Protein AF-A0A954MIJ3-F1 (afdb_monomer)

Neares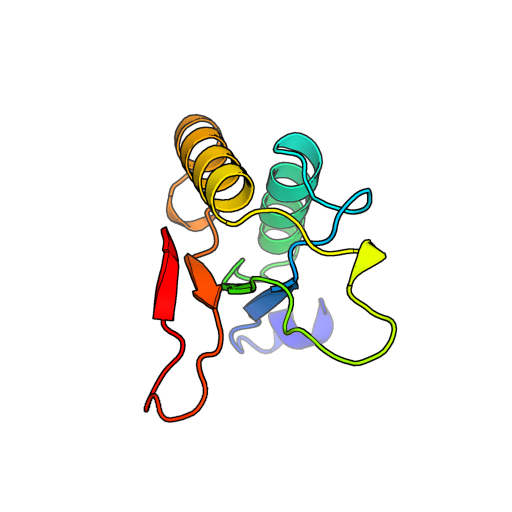t PDB structures (foldseek):
  2a5h-assembly1_B  TM=9.407E-01  e=2.711E-09  Clostridium subterminale
  3tva-assembly2_B  TM=6.552E-01  e=5.723E-01  Planctopirus limnophila DSM 3776
  2zvi-assembly1_B  TM=4.257E-01  e=1.817E-01  Bacillus subtilis
  3fk4-assembly1_A  TM=4.108E-01  e=3.818E-01  Bacillus cereus ATCC 14579
  3tva-assembly1_A  TM=7.221E-01  e=2.892E+00  Planctopirus limnophila DSM 3776

Sequence (97 aa):
LRQLVLTGLPVLNQAVLLRGINDSVDALANLSTRCMELGVIPYYLHQLDRVAGAAHFEVDVVRGRELIEQLRLRLPGYLVPRYVAEIAGEGSKRPLA

Radius of gyration: 13.89 Å; Cα contacts (8 Å, |Δi|>4): 151; chains: 1; bounding box: 36×30×35 Å

pLDDT: mean 95.77, std 3.81, range [82.12, 98.75]

Secondary structure (DSSP, 8-state):
-HHHHTTT--EEEEEE--TTTT-SHHHHHHHHHHHHHTTEEEEEEEPPP--TTTGGGPPPHHHHHHHHHHHHHHS-GGGSPEEEE--TT-SSPEE--

Solvent-accessible surface area (backbone atoms only — not comparable to full-atom values): 5607 Å² total; per-residue (Å²): 104,64,72,54,37,72,69,73,48,90,42,73,40,74,47,68,43,27,43,94,74,44,74,42,56,67,50,47,50,53,50,24,53,53,30,47,78,55,60,24,42,34,47,34,33,28,54,63,74,92,46,93,92,47,64,84,31,55,58,57,68,69,58,54,41,55,39,51,56,55,36,58,78,74,42,62,69,82,46,50,45,43,30,26,35,84,53,94,90,57,98,60,72,43,75,73,91

Structure (mmCIF, N/CA/C/O backbone):
data_AF-A0A954MIJ3-F1
#
_entry.id   AF-A0A954MIJ3-F1
#
loop_
_atom_site.group_PDB
_atom_site.id
_atom_site.type_symbol
_atom_site.label_atom_id
_atom_site.label_alt_id
_atom_site.label_comp_id
_atom_site.label_asym_id
_atom_site.label_entity_id
_atom_site.label_seq_id
_atom_site.pdbx_PDB_ins_code
_atom_site.Cartn_x
_atom_site.Cartn_y
_atom_site.Cartn_z
_atom_site.occupancy
_atom_site.B_iso_or_equiv
_atom_site.auth_seq_id
_atom_site.auth_comp_id
_atom_site.auth_asym_id
_atom_site.auth_atom_id
_atom_site.pdbx_PDB_model_num
ATOM 1 N N . LEU A 1 1 ? -12.932 -12.730 5.461 1.00 82.12 1 LEU A N 1
ATOM 2 C CA . LEU A 1 1 ? -12.546 -11.372 5.923 1.00 82.12 1 LEU A CA 1
ATOM 3 C C . LEU A 1 1 ? -13.416 -10.881 7.074 1.00 82.12 1 LEU A C 1
ATOM 5 O O . LEU A 1 1 ? -12.888 -10.809 8.168 1.00 82.12 1 LEU A O 1
ATOM 9 N N . ARG A 1 2 ? -14.726 -10.640 6.896 1.00 86.31 2 ARG A N 1
ATOM 10 C CA . ARG A 1 2 ? -15.597 -10.163 7.997 1.00 86.31 2 ARG A CA 1
ATOM 11 C C . ARG A 1 2 ? -15.538 -11.031 9.258 1.00 86.31 2 ARG A C 1
ATOM 13 O O . ARG A 1 2 ? -15.371 -10.495 10.339 1.00 86.31 2 ARG A O 1
ATOM 20 N N .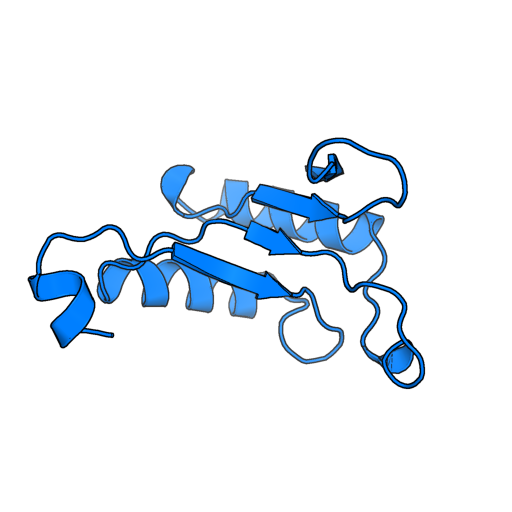 GLN A 1 3 ? -15.589 -12.357 9.116 1.00 93.31 3 GLN A N 1
ATOM 21 C CA . GLN A 1 3 ? -15.449 -13.271 10.258 1.00 93.31 3 GLN A CA 1
ATOM 22 C C . GLN A 1 3 ? -14.111 -13.110 10.997 1.00 93.31 3 GLN A C 1
ATOM 24 O O . GLN A 1 3 ? -14.116 -13.143 12.215 1.00 93.31 3 GLN A O 1
ATOM 29 N N . LEU A 1 4 ? -13.000 -12.886 10.279 1.00 93.56 4 LEU A N 1
ATOM 30 C CA . LEU A 1 4 ? -11.675 -12.660 10.879 1.00 93.56 4 LEU A CA 1
ATOM 31 C C . LEU A 1 4 ? -11.604 -11.308 11.592 1.00 93.56 4 LEU A C 1
ATOM 33 O O . LEU A 1 4 ? -11.101 -11.217 12.698 1.00 93.56 4 LEU A O 1
ATOM 37 N N . VAL A 1 5 ? -12.146 -10.259 10.978 1.00 93.38 5 VAL A N 1
ATOM 38 C CA . VAL A 1 5 ? -12.170 -8.919 11.580 1.00 93.38 5 VAL A CA 1
ATOM 39 C C . VAL A 1 5 ? -13.017 -8.907 12.857 1.00 93.38 5 VAL A C 1
ATOM 41 O O . VAL A 1 5 ? -12.636 -8.293 13.848 1.00 93.38 5 VAL A O 1
ATOM 44 N N . LEU A 1 6 ? -14.130 -9.650 12.875 1.00 94.62 6 LEU A N 1
ATOM 45 C CA . LEU A 1 6 ? -14.996 -9.778 14.051 1.00 94.62 6 LEU A CA 1
ATOM 46 C C . LEU A 1 6 ? -14.340 -10.515 15.228 1.00 94.62 6 LEU A C 1
ATOM 48 O O . LEU A 1 6 ? -14.826 -10.382 16.347 1.00 94.62 6 LEU A O 1
ATOM 52 N N . THR A 1 7 ? -13.240 -11.251 15.024 1.00 95.94 7 THR A N 1
ATOM 53 C CA . THR A 1 7 ? -12.504 -11.858 16.146 1.00 95.94 7 THR A CA 1
ATOM 54 C C . THR A 1 7 ? -11.662 -10.840 16.923 1.00 95.94 7 THR A C 1
ATOM 56 O O . THR A 1 7 ? -11.016 -11.218 17.896 1.00 95.94 7 THR A O 1
ATOM 59 N N . GLY A 1 8 ? -11.603 -9.577 16.480 1.00 92.81 8 GLY A N 1
ATOM 60 C CA . GLY A 1 8 ? -10.756 -8.535 17.068 1.00 92.81 8 GLY A CA 1
ATOM 61 C C . GLY A 1 8 ? -9.272 -8.652 16.704 1.00 92.81 8 GLY A C 1
ATOM 62 O O . GLY A 1 8 ? -8.460 -7.873 17.199 1.00 92.81 8 GLY A O 1
ATOM 63 N N . LEU A 1 9 ? -8.898 -9.604 15.839 1.00 95.31 9 LEU A N 1
ATOM 64 C CA . LEU A 1 9 ? -7.524 -9.734 15.360 1.00 95.31 9 LEU A CA 1
ATOM 65 C C . LEU A 1 9 ? -7.245 -8.683 14.274 1.00 95.31 9 LEU A C 1
ATOM 67 O O . LEU A 1 9 ? -8.059 -8.532 13.359 1.00 95.31 9 LEU A O 1
ATOM 71 N N . PRO A 1 10 ? -6.091 -7.990 14.312 1.00 94.25 10 PRO A N 1
ATOM 72 C CA . PRO A 1 10 ? -5.703 -7.087 13.237 1.00 94.25 10 PRO A CA 1
ATOM 73 C C . PRO A 1 10 ? -5.579 -7.835 11.907 1.00 94.25 10 PRO A C 1
ATOM 75 O O . PRO A 1 10 ? -4.835 -8.811 11.794 1.00 94.25 10 PRO A O 1
ATOM 78 N N . VAL A 1 11 ? -6.276 -7.350 10.881 1.00 97.06 11 VAL A N 1
ATOM 79 C CA . VAL A 1 11 ? -6.169 -7.866 9.513 1.00 97.06 11 VAL A CA 1
ATOM 80 C C . VAL A 1 11 ? -5.494 -6.806 8.655 1.00 97.06 11 VAL A C 1
ATOM 82 O O . VAL A 1 11 ? -5.953 -5.668 8.585 1.00 97.06 11 VAL A O 1
ATOM 85 N N . LEU A 1 12 ? -4.396 -7.179 8.002 1.00 97.25 12 LEU A N 1
ATOM 86 C CA . LEU A 1 12 ? -3.574 -6.273 7.203 1.00 97.25 12 LEU A CA 1
ATOM 87 C C . LEU A 1 12 ? -3.706 -6.607 5.716 1.00 97.25 12 LEU A C 1
ATOM 89 O O . LEU A 1 12 ? -3.694 -7.779 5.337 1.00 97.25 12 LEU A O 1
ATOM 93 N N . ASN A 1 13 ? -3.781 -5.585 4.868 1.00 97.88 13 ASN A N 1
ATOM 94 C CA . ASN A 1 13 ? -3.676 -5.738 3.423 1.00 97.88 13 ASN A CA 1
ATOM 95 C C . ASN A 1 13 ? -2.238 -5.482 2.959 1.00 97.88 13 ASN A C 1
ATOM 97 O O . ASN A 1 13 ? -1.635 -4.457 3.281 1.00 97.88 13 ASN A O 1
ATOM 101 N N . GLN A 1 14 ? -1.714 -6.427 2.185 1.00 97.81 14 GLN A N 1
ATOM 102 C CA . GLN A 1 14 ? -0.443 -6.306 1.485 1.00 97.81 14 GLN A CA 1
ATOM 103 C C . GLN A 1 14 ? -0.723 -6.448 -0.009 1.00 97.81 14 GLN A C 1
ATOM 105 O O . GLN A 1 14 ? -1.016 -7.545 -0.482 1.00 97.81 14 GLN A O 1
ATOM 110 N N . ALA A 1 15 ? -0.696 -5.334 -0.729 1.00 98.06 15 ALA A N 1
ATOM 111 C CA . ALA A 1 15 ? -0.892 -5.298 -2.171 1.00 98.06 15 ALA A CA 1
ATOM 112 C C . ALA A 1 15 ? 0.462 -5.268 -2.887 1.00 98.06 15 ALA A C 1
ATOM 114 O O . ALA A 1 15 ? 1.445 -4.798 -2.325 1.00 98.06 15 ALA A O 1
ATOM 115 N N . VAL A 1 16 ? 0.505 -5.726 -4.136 1.00 98.06 16 VAL A N 1
ATOM 116 C CA . VAL A 1 16 ? 1.645 -5.516 -5.042 1.00 98.06 16 VAL A CA 1
ATOM 117 C C . VAL A 1 16 ? 1.227 -4.475 -6.073 1.00 98.06 16 VAL A C 1
ATOM 119 O O . VAL A 1 16 ? 0.098 -4.530 -6.564 1.00 98.06 16 VAL A O 1
ATOM 122 N N . LEU A 1 17 ? 2.104 -3.523 -6.379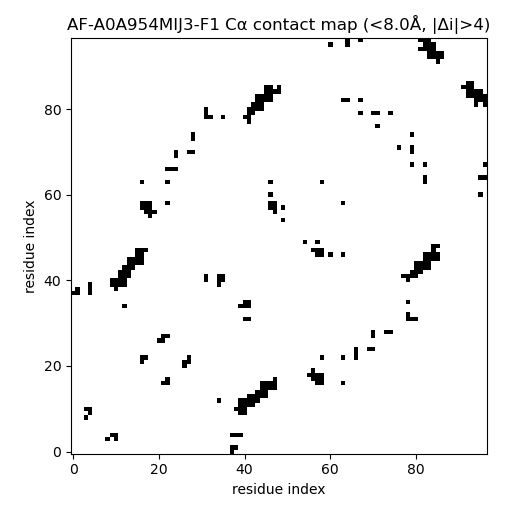 1.00 98.62 17 LEU A N 1
ATOM 123 C CA . LEU A 1 17 ? 1.891 -2.545 -7.438 1.00 98.62 17 LEU A CA 1
ATOM 124 C C . LEU A 1 17 ? 2.137 -3.208 -8.798 1.00 98.62 17 LEU A C 1
ATOM 126 O O . LEU A 1 17 ? 3.248 -3.651 -9.085 1.00 98.62 17 LEU A O 1
ATOM 130 N N . LEU A 1 18 ? 1.093 -3.280 -9.621 1.00 98.38 18 LEU A N 1
ATOM 131 C CA . LEU A 1 18 ? 1.076 -4.007 -10.885 1.00 98.38 18 LEU A CA 1
ATOM 132 C C . LEU A 1 18 ? 0.519 -3.128 -12.009 1.00 98.38 18 LEU A C 1
ATOM 134 O O . LEU A 1 18 ? -0.575 -2.562 -11.908 1.00 98.38 18 LEU A O 1
ATOM 138 N N . ARG A 1 19 ? 1.271 -3.069 -13.109 1.00 98.44 19 ARG A N 1
ATOM 139 C CA . ARG A 1 19 ? 0.944 -2.317 -14.321 1.00 98.44 19 ARG A CA 1
ATOM 140 C C . ARG A 1 19 ? -0.366 -2.804 -14.931 1.00 98.44 19 ARG A C 1
ATOM 142 O O . ARG A 1 19 ? -0.549 -4.003 -15.127 1.00 98.44 19 ARG A O 1
ATOM 149 N N . GLY A 1 20 ? -1.254 -1.872 -15.268 1.00 97.94 20 GLY A N 1
ATOM 150 C CA . GLY A 1 20 ? -2.553 -2.162 -15.875 1.00 97.94 20 GLY A CA 1
ATOM 151 C C . GLY A 1 20 ? -3.569 -2.815 -14.932 1.00 97.94 20 GLY A C 1
ATOM 152 O O . GLY A 1 20 ? -4.635 -3.219 -15.394 1.00 97.94 20 GLY A O 1
ATOM 153 N N . ILE A 1 21 ? -3.260 -2.936 -13.636 1.00 98.38 21 ILE A N 1
ATOM 154 C CA . ILE A 1 21 ? -4.157 -3.520 -12.628 1.00 98.38 21 ILE A CA 1
ATOM 155 C C . ILE A 1 21 ? -4.497 -2.478 -11.565 1.00 98.38 21 ILE A C 1
ATOM 157 O O . ILE A 1 21 ? -5.665 -2.149 -11.365 1.00 98.38 21 ILE A O 1
ATOM 161 N N . ASN A 1 22 ? -3.488 -1.967 -10.860 1.00 98.50 22 ASN A N 1
ATOM 162 C CA . ASN A 1 22 ? -3.675 -1.034 -9.748 1.00 98.50 22 ASN A CA 1
ATOM 163 C C . ASN A 1 22 ? -2.653 0.113 -9.755 1.00 98.50 22 ASN A C 1
ATOM 165 O O . ASN A 1 22 ? -2.453 0.773 -8.741 1.00 98.50 22 ASN A O 1
ATOM 169 N N . ASP A 1 23 ? -2.048 0.400 -10.903 1.00 98.44 23 ASP A N 1
ATOM 170 C CA . ASP A 1 23 ? -1.079 1.475 -11.129 1.00 98.44 23 ASP A CA 1
ATOM 171 C C . ASP A 1 23 ? -1.728 2.857 -11.342 1.00 98.44 23 ASP A C 1
ATOM 173 O O . ASP A 1 23 ? -1.234 3.704 -12.092 1.00 98.44 23 ASP A O 1
ATOM 177 N N . SER A 1 24 ? -2.836 3.112 -10.639 1.00 98.75 24 SER A N 1
ATOM 178 C CA . SER A 1 24 ? -3.549 4.390 -10.643 1.00 98.75 24 SER A CA 1
ATOM 179 C C . SER A 1 24 ? -3.975 4.810 -9.237 1.00 98.75 24 SER A C 1
ATOM 181 O O . SER A 1 24 ? -4.246 3.979 -8.367 1.00 98.75 24 SER A O 1
ATOM 183 N N . VAL A 1 25 ? -4.068 6.125 -9.019 1.00 98.62 25 VAL A N 1
ATOM 184 C CA . VAL A 1 25 ? -4.483 6.692 -7.726 1.00 98.62 25 VAL A CA 1
ATOM 185 C C . VAL A 1 25 ? -5.905 6.271 -7.378 1.00 98.62 25 VAL A C 1
ATOM 187 O O . VAL A 1 25 ? -6.166 5.940 -6.228 1.00 98.62 25 VAL A O 1
ATOM 190 N N . ASP A 1 26 ? -6.816 6.241 -8.355 1.00 98.69 26 ASP A N 1
ATOM 191 C CA . ASP A 1 26 ? -8.196 5.800 -8.133 1.00 98.69 26 ASP A CA 1
ATOM 192 C C . ASP A 1 26 ? -8.265 4.341 -7.682 1.00 98.69 26 ASP A C 1
ATOM 194 O O . ASP A 1 26 ? -8.947 4.039 -6.704 1.00 98.69 26 ASP A O 1
ATOM 198 N N . ALA A 1 27 ? -7.531 3.437 -8.340 1.00 98.69 27 ALA A N 1
ATOM 199 C CA . ALA A 1 27 ? -7.519 2.027 -7.961 1.00 98.69 27 ALA A CA 1
ATOM 200 C C . ALA A 1 27 ? -6.986 1.830 -6.534 1.00 98.69 27 ALA A C 1
ATOM 202 O O . ALA A 1 27 ? -7.608 1.128 -5.733 1.00 98.69 27 ALA A O 1
ATOM 203 N N . LEU A 1 28 ? -5.871 2.483 -6.196 1.00 98.75 28 LEU A N 1
ATOM 204 C CA . LEU A 1 28 ? -5.261 2.378 -4.870 1.00 98.75 28 LEU A CA 1
ATOM 205 C C . LEU A 1 28 ? -6.122 3.037 -3.785 1.00 98.75 28 LEU A C 1
ATOM 207 O O . LEU A 1 28 ? -6.292 2.463 -2.712 1.00 98.75 28 LEU A O 1
ATOM 211 N N . ALA A 1 29 ? -6.726 4.194 -4.068 1.00 98.69 29 ALA A N 1
ATOM 212 C CA . ALA A 1 29 ? -7.616 4.867 -3.128 1.00 98.69 29 ALA A CA 1
ATOM 213 C C . ALA A 1 29 ? -8.879 4.048 -2.849 1.00 98.69 29 ALA A C 1
ATOM 215 O O . ALA A 1 29 ? -9.263 3.878 -1.692 1.00 98.69 29 ALA A O 1
ATOM 216 N N . ASN A 1 30 ? -9.485 3.484 -3.896 1.00 98.62 30 ASN A N 1
ATOM 217 C CA . ASN A 1 30 ? -10.650 2.617 -3.759 1.00 98.62 30 ASN A CA 1
ATOM 218 C C . ASN A 1 30 ? -10.312 1.352 -2.964 1.00 98.62 30 ASN A C 1
ATOM 220 O O . ASN A 1 30 ? -11.092 0.955 -2.098 1.00 98.62 30 ASN A O 1
ATOM 224 N N . LEU A 1 31 ? -9.143 0.746 -3.205 1.00 98.44 31 LEU A N 1
ATOM 225 C CA . LEU A 1 31 ? -8.670 -0.399 -2.429 1.00 98.44 31 LEU A CA 1
ATOM 226 C C . LEU A 1 31 ? -8.504 -0.036 -0.947 1.00 98.44 31 LEU A C 1
ATOM 228 O O . LEU A 1 31 ? -9.066 -0.725 -0.096 1.00 98.44 31 LEU A O 1
ATOM 232 N N . SER A 1 32 ? -7.793 1.051 -0.634 1.00 98.38 32 SER A N 1
ATOM 233 C CA . SER A 1 32 ? -7.559 1.486 0.747 1.00 98.38 32 SER A CA 1
ATOM 234 C C . SER A 1 32 ? -8.858 1.778 1.500 1.00 98.38 32 SER A C 1
ATOM 236 O O . SER A 1 32 ? -9.058 1.267 2.605 1.00 98.38 32 SER A O 1
ATOM 238 N N . THR A 1 33 ? -9.769 2.548 0.900 1.00 98.25 33 THR A N 1
ATOM 239 C CA . THR A 1 33 ? -11.068 2.860 1.512 1.00 98.25 33 THR A CA 1
ATOM 240 C C . THR A 1 33 ? -11.899 1.596 1.704 1.00 98.25 33 THR A C 1
ATOM 242 O O . THR A 1 33 ? -12.442 1.377 2.786 1.00 98.25 33 THR A O 1
ATOM 245 N N . ARG A 1 34 ? -11.936 0.698 0.709 1.00 97.88 34 ARG A N 1
ATOM 246 C CA . ARG A 1 34 ? -12.690 -0.554 0.822 1.00 97.88 34 ARG A CA 1
ATOM 247 C C . ARG A 1 34 ? -12.115 -1.497 1.877 1.00 97.88 34 ARG A C 1
ATOM 249 O O . ARG A 1 34 ? -12.875 -2.172 2.570 1.00 97.88 34 ARG A O 1
ATOM 256 N N . CYS A 1 35 ? -10.792 -1.555 2.015 1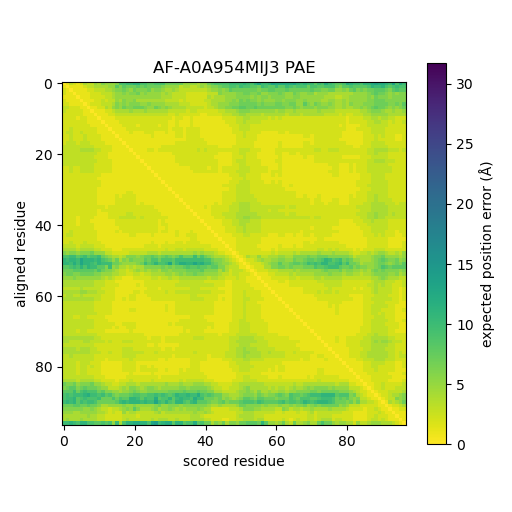.00 97.06 35 CYS A N 1
ATOM 257 C CA . CYS A 1 35 ? -10.141 -2.275 3.104 1.00 97.06 35 CYS A CA 1
ATOM 258 C C . CYS A 1 35 ? -10.605 -1.727 4.456 1.00 97.06 35 CYS A C 1
ATOM 260 O O . CYS A 1 35 ? -11.064 -2.505 5.294 1.00 97.06 35 CYS A O 1
ATOM 262 N N . MET A 1 36 ? -10.591 -0.405 4.630 1.00 95.75 36 MET A N 1
ATOM 263 C CA . MET A 1 36 ? -11.020 0.233 5.873 1.00 95.75 36 MET A CA 1
ATOM 264 C C . MET A 1 36 ? -12.487 -0.048 6.212 1.00 95.75 36 MET A C 1
ATOM 266 O O . MET A 1 36 ? -12.792 -0.414 7.344 1.00 95.75 36 MET A O 1
ATOM 270 N N . GLU A 1 37 ? -13.394 0.045 5.236 1.00 95.88 37 GLU A N 1
ATOM 271 C CA . GLU A 1 37 ? -14.818 -0.299 5.404 1.00 95.88 37 GLU A CA 1
ATOM 272 C C . GLU A 1 37 ? -15.034 -1.740 5.891 1.00 95.88 37 GLU A C 1
ATOM 274 O O . GLU A 1 37 ? -16.052 -2.059 6.507 1.00 95.88 37 GLU A O 1
ATOM 279 N N . LEU A 1 38 ? -14.088 -2.631 5.590 1.00 95.75 38 LEU A N 1
ATOM 280 C CA . LEU A 1 38 ? -14.109 -4.025 6.013 1.00 95.75 38 LEU A CA 1
ATOM 281 C C . LEU A 1 38 ? -13.344 -4.271 7.319 1.00 95.75 38 LEU A C 1
ATOM 283 O O . LEU A 1 38 ? -13.311 -5.420 7.751 1.00 95.75 38 LEU A O 1
ATOM 287 N N . GLY A 1 39 ? -12.746 -3.245 7.933 1.00 95.69 39 GLY A N 1
ATOM 288 C CA . GLY A 1 39 ? -11.885 -3.357 9.115 1.00 95.69 39 GLY A CA 1
ATOM 289 C C . GLY A 1 39 ? -10.500 -3.945 8.822 1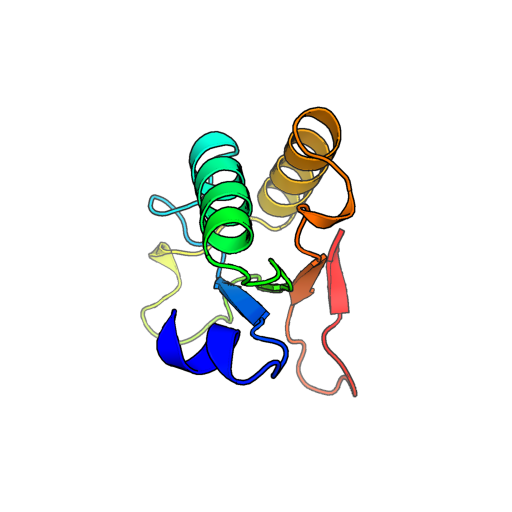.00 95.69 39 GLY A C 1
ATOM 290 O O . GLY A 1 39 ? -9.880 -4.537 9.702 1.00 95.69 39 GLY A O 1
ATOM 291 N N . VAL A 1 40 ? -10.025 -3.819 7.580 1.00 97.38 40 VAL A N 1
ATOM 292 C CA . VAL A 1 40 ? -8.693 -4.243 7.130 1.00 97.38 40 VAL A CA 1
ATOM 293 C C . VAL A 1 40 ? -7.799 -3.016 6.977 1.00 97.38 40 VAL A C 1
ATOM 295 O O . VAL A 1 40 ? -8.176 -2.049 6.322 1.00 97.38 40 VAL A O 1
ATOM 298 N N . ILE A 1 41 ? -6.593 -3.066 7.536 1.00 96.94 41 ILE A N 1
ATOM 299 C CA . ILE A 1 41 ? -5.641 -1.951 7.504 1.00 96.94 41 ILE A CA 1
ATOM 300 C C . ILE A 1 41 ? -4.807 -2.029 6.211 1.00 96.94 41 ILE A C 1
ATOM 302 O O . ILE A 1 41 ? -4.107 -3.030 6.020 1.00 96.94 41 ILE A O 1
ATOM 306 N N . PRO A 1 42 ? -4.825 -1.009 5.330 1.00 97.88 42 PRO A N 1
ATOM 307 C CA . PRO A 1 42 ? -3.901 -0.916 4.198 1.00 97.88 42 PRO A CA 1
ATOM 308 C C . PRO A 1 42 ? -2.467 -0.773 4.718 1.00 97.88 42 PRO A C 1
ATOM 310 O O . PRO A 1 42 ? -2.112 0.252 5.294 1.00 97.88 42 PRO A O 1
ATOM 313 N N . TYR A 1 43 ? -1.647 -1.816 4.580 1.00 97.81 43 TYR A N 1
ATOM 314 C CA . TYR A 1 43 ? -0.374 -1.896 5.299 1.00 97.81 43 TYR A CA 1
ATOM 315 C C . TYR A 1 43 ? 0.834 -1.694 4.391 1.00 97.81 43 TYR A C 1
ATOM 317 O O . TYR A 1 43 ? 1.602 -0.750 4.587 1.00 97.81 43 TYR A O 1
ATOM 325 N N . TYR A 1 44 ? 0.988 -2.559 3.389 1.00 98.31 44 TYR A N 1
ATOM 326 C CA . TYR A 1 44 ? 2.069 -2.456 2.415 1.00 98.31 44 TYR A CA 1
ATOM 327 C C . TYR A 1 44 ? 1.531 -2.402 0.995 1.00 98.31 44 TYR A C 1
ATOM 329 O O . TYR A 1 44 ? 0.626 -3.152 0.630 1.00 98.31 44 TYR A O 1
ATOM 337 N N . LEU A 1 45 ? 2.158 -1.540 0.202 1.00 98.62 45 LEU A N 1
ATOM 338 C CA . LEU A 1 45 ? 2.187 -1.634 -1.244 1.00 98.62 45 LEU A CA 1
ATOM 339 C C . LEU A 1 45 ? 3.604 -2.080 -1.614 1.00 98.62 45 LEU A C 1
ATOM 341 O O . LEU A 1 45 ? 4.567 -1.361 -1.364 1.00 98.62 45 LEU A O 1
ATOM 345 N N . HIS A 1 46 ? 3.746 -3.282 -2.147 1.00 98.25 46 HIS A N 1
ATOM 346 C CA . HIS A 1 46 ? 5.033 -3.830 -2.554 1.00 98.25 46 HIS A CA 1
ATOM 347 C C . HIS A 1 46 ? 5.337 -3.417 -3.990 1.00 98.25 46 HIS A C 1
ATOM 349 O O . HIS A 1 46 ? 4.487 -3.554 -4.872 1.00 98.25 46 HIS A O 1
ATOM 355 N N . GLN A 1 47 ? 6.556 -2.955 -4.239 1.00 97.94 47 GLN A N 1
ATOM 356 C CA . GLN A 1 47 ? 7.152 -3.016 -5.567 1.00 97.94 47 GLN A CA 1
ATOM 357 C C . GLN A 1 47 ? 7.171 -4.483 -6.011 1.00 97.94 47 GLN A C 1
ATOM 359 O O . GLN A 1 47 ? 7.450 -5.373 -5.209 1.00 97.94 47 GLN A O 1
ATOM 364 N N . LEU A 1 48 ? 6.867 -4.735 -7.284 1.00 96.44 48 LEU A N 1
ATOM 365 C CA . LEU A 1 48 ? 6.909 -6.085 -7.832 1.00 96.44 48 LEU A CA 1
ATOM 366 C C . LEU A 1 48 ? 8.324 -6.672 -7.735 1.00 96.44 48 LEU A C 1
ATOM 368 O O . LEU A 1 48 ? 9.266 -6.114 -8.303 1.00 96.44 48 LEU A O 1
ATOM 372 N N . ASP A 1 49 ? 8.444 -7.832 -7.091 1.00 91.44 49 ASP A N 1
ATOM 373 C CA . ASP A 1 49 ? 9.664 -8.630 -7.133 1.00 91.44 49 ASP A CA 1
ATOM 374 C C . ASP A 1 49 ? 9.872 -9.178 -8.545 1.00 91.44 49 ASP A C 1
ATOM 376 O O . ASP A 1 49 ? 8.978 -9.775 -9.157 1.00 91.44 49 ASP A O 1
ATOM 380 N N . ARG A 1 50 ? 11.079 -8.992 -9.080 1.00 84.94 50 ARG A N 1
ATOM 381 C CA . ARG A 1 50 ? 11.427 -9.466 -10.420 1.00 84.94 50 ARG A CA 1
ATOM 382 C C . ARG A 1 50 ? 11.574 -10.983 -10.417 1.00 84.94 50 ARG A C 1
ATOM 384 O O . ARG A 1 50 ? 12.648 -11.519 -10.164 1.00 84.94 50 ARG A O 1
ATOM 391 N N . VAL A 1 51 ? 10.481 -11.664 -10.737 1.00 86.31 51 VAL A N 1
ATOM 392 C CA . VAL A 1 51 ? 10.434 -13.111 -10.969 1.00 86.31 51 VAL A CA 1
ATOM 393 C C . VAL A 1 51 ? 10.175 -13.415 -12.442 1.00 86.31 51 VAL A C 1
ATOM 395 O O . VAL A 1 51 ? 9.604 -12.603 -13.181 1.00 86.31 51 VAL A O 1
ATOM 398 N N . ALA A 1 52 ? 10.608 -14.594 -12.889 1.00 87.19 52 ALA A N 1
ATOM 399 C CA . ALA A 1 52 ? 10.418 -15.028 -14.267 1.00 87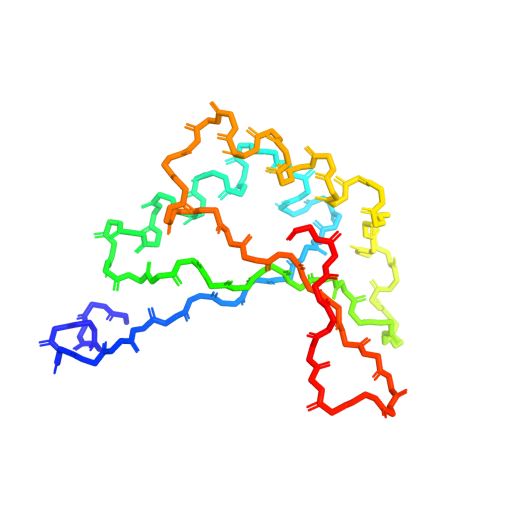.19 52 ALA A CA 1
ATOM 400 C C . ALA A 1 52 ? 8.930 -14.966 -14.660 1.00 87.19 52 ALA A C 1
ATOM 402 O O . ALA A 1 52 ? 8.065 -15.473 -13.951 1.00 87.19 52 ALA A O 1
ATOM 403 N N . GLY A 1 53 ? 8.639 -14.322 -15.792 1.00 89.44 53 GLY A N 1
ATOM 404 C CA . GLY A 1 53 ? 7.281 -14.184 -16.323 1.00 89.44 53 GLY A CA 1
ATOM 405 C C . GLY A 1 53 ? 6.473 -12.995 -15.794 1.00 89.44 53 GLY A C 1
ATOM 406 O O . GLY A 1 53 ? 5.456 -12.680 -16.400 1.00 89.44 53 GLY A O 1
ATOM 407 N N . ALA A 1 54 ? 6.914 -12.278 -14.753 1.00 92.00 54 ALA A N 1
ATOM 408 C CA . ALA A 1 54 ? 6.135 -11.177 -14.164 1.00 92.00 54 ALA A CA 1
ATOM 409 C C . ALA A 1 54 ? 6.537 -9.769 -14.646 1.00 92.00 54 ALA A C 1
ATOM 411 O O . ALA A 1 54 ? 5.816 -8.812 -14.388 1.00 92.00 54 ALA A O 1
ATOM 412 N N . ALA A 1 55 ? 7.646 -9.624 -15.381 1.00 91.44 55 ALA A N 1
ATOM 413 C CA . ALA A 1 55 ? 8.220 -8.319 -15.745 1.00 91.44 55 ALA A CA 1
ATOM 414 C C . ALA A 1 55 ? 7.249 -7.362 -16.470 1.00 91.44 55 ALA A C 1
ATOM 416 O O . ALA A 1 55 ? 7.347 -6.148 -16.330 1.00 91.44 55 ALA A O 1
ATOM 417 N N . HIS A 1 56 ? 6.274 -7.889 -17.215 1.00 94.19 56 HIS A N 1
ATOM 418 C CA . HIS A 1 56 ? 5.272 -7.080 -17.915 1.00 94.19 56 HIS A CA 1
ATOM 419 C C . HIS A 1 56 ? 4.295 -6.356 -16.970 1.00 94.19 56 HIS A C 1
ATOM 421 O O . HIS A 1 56 ? 3.684 -5.367 -17.372 1.00 94.19 56 HIS A O 1
ATOM 427 N N . PHE A 1 57 ? 4.184 -6.802 -15.716 1.00 96.94 57 PHE A N 1
ATOM 428 C CA . PHE A 1 57 ? 3.439 -6.111 -14.667 1.00 96.94 57 PHE A CA 1
ATOM 429 C C . PHE A 1 57 ? 4.280 -5.076 -13.907 1.00 96.94 57 PHE A C 1
ATOM 431 O O . PHE A 1 57 ? 3.750 -4.401 -13.028 1.00 96.94 57 PHE A O 1
ATOM 438 N N . GLU A 1 58 ? 5.572 -4.919 -14.206 1.00 96.75 58 GLU A N 1
ATOM 439 C CA . GLU A 1 58 ? 6.434 -4.008 -13.453 1.00 96.75 58 GLU A CA 1
ATOM 440 C C . GLU A 1 58 ? 6.038 -2.543 -13.682 1.00 96.75 58 GLU A C 1
ATOM 442 O O . GLU A 1 58 ? 5.926 -2.061 -14.818 1.00 96.75 58 GLU A O 1
ATOM 447 N N . VAL A 1 59 ? 5.850 -1.822 -12.578 1.00 97.88 59 VAL A N 1
ATOM 448 C CA . VAL A 1 59 ? 5.697 -0.365 -12.542 1.00 97.88 59 VAL A CA 1
ATOM 449 C C . VAL A 1 59 ? 7.022 0.241 -12.099 1.00 97.88 59 VAL A C 1
ATOM 451 O O . VAL A 1 59 ? 7.676 -0.286 -11.198 1.00 97.88 59 VAL A O 1
ATOM 454 N N . ASP A 1 60 ? 7.418 1.338 -12.742 1.00 97.38 60 ASP A N 1
ATOM 455 C CA . ASP A 1 60 ? 8.631 2.065 -12.377 1.00 97.38 60 ASP A CA 1
ATOM 456 C C . ASP A 1 60 ? 8.526 2.628 -10.947 1.00 97.38 60 ASP A C 1
ATOM 458 O O . ASP A 1 60 ? 7.477 3.138 -10.542 1.00 97.38 60 ASP A O 1
ATOM 462 N N . VAL A 1 61 ? 9.617 2.565 -10.178 1.00 98.00 61 VAL A N 1
ATOM 463 C CA . VAL A 1 61 ? 9.656 3.041 -8.785 1.00 98.00 61 VAL A CA 1
ATOM 464 C C . VAL A 1 61 ? 9.302 4.527 -8.682 1.00 98.00 61 VAL A C 1
ATOM 466 O O . VAL A 1 61 ? 8.625 4.920 -7.730 1.00 98.00 61 VAL A O 1
ATOM 469 N N . VAL A 1 62 ? 9.722 5.356 -9.645 1.00 98.31 62 VAL A N 1
ATOM 470 C CA . VAL A 1 62 ? 9.372 6.784 -9.704 1.00 98.31 62 VAL A CA 1
ATOM 471 C C . VAL A 1 62 ? 7.860 6.935 -9.789 1.00 98.31 62 VAL A C 1
ATOM 473 O O . VAL A 1 62 ? 7.274 7.674 -8.999 1.00 98.31 62 VAL A O 1
ATOM 476 N N . ARG A 1 63 ? 7.209 6.149 -10.653 1.00 98.38 63 ARG A N 1
ATOM 477 C CA . ARG A 1 63 ? 5.750 6.146 -10.763 1.00 98.38 63 ARG A CA 1
ATOM 478 C C . ARG A 1 63 ? 5.080 5.673 -9.472 1.00 98.38 63 ARG A C 1
ATOM 480 O O . ARG A 1 63 ? 4.099 6.272 -9.042 1.00 98.38 63 ARG A O 1
ATOM 487 N N . GLY A 1 64 ? 5.614 4.639 -8.825 1.00 98.56 64 GLY A N 1
ATOM 488 C CA . GLY A 1 64 ? 5.126 4.180 -7.520 1.00 98.56 64 GLY A CA 1
ATOM 489 C C . GLY A 1 64 ? 5.172 5.277 -6.448 1.00 98.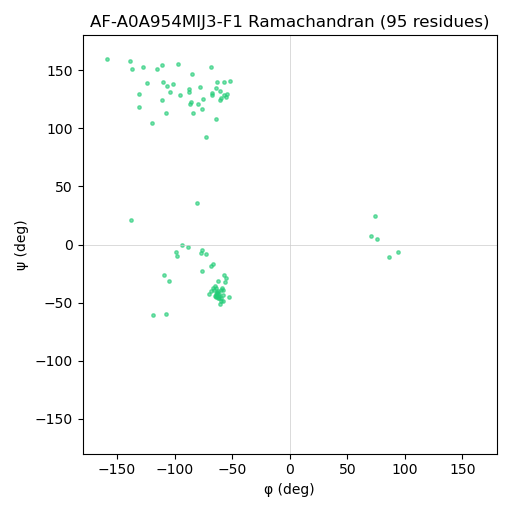56 64 GLY A C 1
ATOM 490 O O . GLY A 1 64 ? 4.197 5.480 -5.727 1.00 98.56 64 GLY A O 1
ATOM 491 N N . ARG A 1 65 ? 6.263 6.050 -6.392 1.00 98.62 65 ARG A N 1
ATOM 492 C CA . ARG A 1 65 ? 6.401 7.199 -5.478 1.00 98.62 65 ARG A CA 1
ATOM 493 C C . ARG A 1 65 ? 5.394 8.306 -5.780 1.00 98.62 65 ARG A C 1
ATOM 495 O O . ARG A 1 65 ? 4.739 8.791 -4.863 1.00 98.62 65 ARG A O 1
ATOM 502 N N . GLU A 1 66 ? 5.215 8.663 -7.051 1.00 98.62 66 GLU A N 1
ATOM 503 C CA . GLU A 1 66 ? 4.209 9.651 -7.467 1.00 98.62 66 GLU A CA 1
ATOM 504 C C . GLU A 1 66 ? 2.788 9.256 -7.050 1.00 98.62 66 GLU A C 1
ATOM 506 O O . GLU A 1 66 ? 1.992 10.117 -6.670 1.00 98.62 66 GLU A O 1
ATOM 511 N N . LEU A 1 67 ? 2.454 7.963 -7.135 1.00 98.75 67 LEU A N 1
ATOM 512 C CA . LEU A 1 67 ? 1.156 7.450 -6.699 1.00 98.75 67 LEU A CA 1
ATOM 513 C C . LEU A 1 67 ? 0.971 7.641 -5.189 1.00 98.75 67 LEU A C 1
ATOM 515 O O . LEU A 1 67 ? -0.096 8.077 -4.767 1.00 98.75 67 LEU A O 1
ATOM 519 N N . ILE A 1 68 ? 2.002 7.374 -4.382 1.00 98.62 68 ILE A N 1
ATOM 520 C CA . ILE A 1 68 ? 1.945 7.572 -2.926 1.00 98.62 68 ILE A CA 1
ATOM 521 C C . ILE A 1 68 ? 1.753 9.043 -2.561 1.00 98.62 68 ILE A C 1
ATOM 523 O O . ILE A 1 68 ? 0.902 9.339 -1.723 1.00 98.62 68 ILE A O 1
ATOM 527 N N . GLU A 1 69 ? 2.467 9.970 -3.203 1.00 98.56 69 GLU A N 1
ATOM 528 C CA . GLU A 1 69 ? 2.261 11.403 -2.944 1.00 98.56 69 GLU A CA 1
ATOM 529 C C . GLU A 1 69 ? 0.835 11.843 -3.291 1.00 98.56 69 GLU A C 1
ATOM 531 O O . GLU A 1 69 ? 0.182 12.535 -2.510 1.00 98.56 69 GLU A O 1
ATOM 536 N N . GLN A 1 70 ? 0.290 11.377 -4.416 1.00 98.69 70 GLN A N 1
ATOM 537 C CA . GLN A 1 70 ? -1.097 11.672 -4.782 1.00 98.69 70 GLN A CA 1
ATOM 538 C C . GLN A 1 70 ? -2.108 11.052 -3.806 1.00 98.69 70 GLN A C 1
ATOM 540 O O . GLN A 1 70 ? -3.128 11.671 -3.499 1.00 98.69 70 GLN A O 1
ATOM 545 N N . LEU A 1 71 ? -1.830 9.859 -3.271 1.00 98.62 71 LEU A N 1
ATOM 546 C CA . LEU A 1 71 ? -2.662 9.245 -2.235 1.00 98.62 71 LEU A CA 1
ATOM 547 C C . LEU A 1 71 ? -2.634 10.048 -0.932 1.00 98.62 71 LEU A C 1
ATOM 549 O O . LEU A 1 71 ? -3.689 10.216 -0.326 1.00 98.62 71 LEU A O 1
ATOM 553 N N . ARG A 1 72 ? -1.482 10.601 -0.527 1.00 98.44 72 ARG A N 1
ATOM 554 C CA . ARG A 1 72 ? -1.366 11.466 0.666 1.00 98.44 72 ARG A CA 1
ATOM 555 C C . ARG A 1 72 ? -2.194 12.742 0.567 1.00 98.44 72 ARG A C 1
ATOM 557 O O . ARG A 1 72 ? -2.671 13.229 1.585 1.00 98.44 72 ARG A O 1
ATOM 564 N N . LEU A 1 73 ? -2.380 13.269 -0.642 1.00 98.12 73 LEU A N 1
ATOM 565 C CA . LEU A 1 73 ? -3.230 14.438 -0.880 1.00 98.12 73 LEU A CA 1
ATOM 566 C C . LEU A 1 73 ? -4.730 14.102 -0.849 1.00 98.12 73 LEU A C 1
ATOM 568 O O . LEU A 1 73 ? -5.549 14.993 -0.635 1.00 98.12 73 LEU A O 1
ATOM 572 N N . ARG A 1 74 ? -5.102 12.836 -1.077 1.00 97.94 74 ARG A N 1
ATOM 573 C CA . ARG A 1 74 ? -6.501 12.401 -1.232 1.00 97.94 74 ARG A CA 1
ATOM 574 C C . ARG A 1 74 ? -7.064 11.668 -0.019 1.00 97.94 74 ARG A C 1
ATOM 576 O O . ARG A 1 74 ? -8.271 11.713 0.208 1.00 97.94 74 ARG A O 1
ATOM 583 N N . LEU A 1 75 ? -6.225 10.950 0.718 1.00 97.94 75 LEU A N 1
ATOM 584 C CA . LEU A 1 75 ? -6.642 10.063 1.796 1.00 97.94 75 LEU A CA 1
ATOM 585 C C . LEU A 1 75 ? -6.133 10.549 3.157 1.00 97.94 75 LEU A C 1
ATOM 587 O O . LEU A 1 75 ? -5.042 11.110 3.248 1.00 97.94 75 LEU A O 1
ATOM 591 N N . PRO A 1 76 ? -6.860 10.246 4.247 1.00 97.44 76 PRO A N 1
ATOM 592 C CA . PRO A 1 76 ? -6.286 10.272 5.584 1.00 97.44 76 PRO A CA 1
ATOM 593 C C . PRO A 1 76 ? -5.002 9.436 5.647 1.00 97.44 76 PRO A C 1
ATOM 595 O O . PRO A 1 76 ? -4.946 8.339 5.091 1.00 97.44 76 PRO A O 1
ATOM 598 N N . GLY A 1 77 ? -3.992 9.910 6.381 1.00 96.25 77 GLY A N 1
ATOM 599 C CA . GLY A 1 77 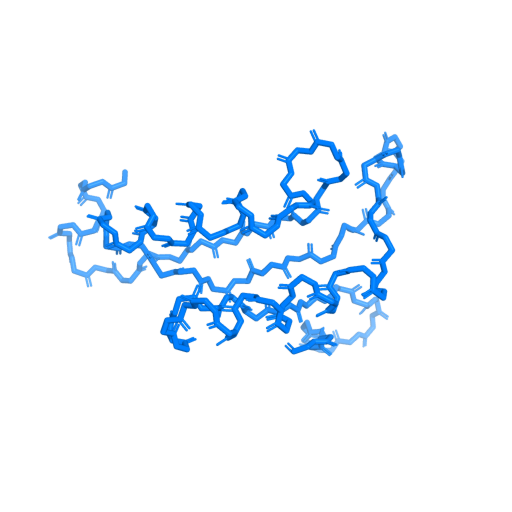? -2.669 9.273 6.408 1.00 96.25 77 GLY A CA 1
ATOM 600 C C . GLY A 1 77 ? -2.677 7.792 6.809 1.00 96.25 77 GLY A C 1
ATOM 601 O O . GLY A 1 77 ? -1.893 7.015 6.280 1.00 96.25 77 GLY A O 1
ATOM 602 N N . TYR A 1 78 ? -3.605 7.369 7.673 1.00 95.00 78 TYR A N 1
ATOM 603 C CA . TYR A 1 78 ? -3.737 5.967 8.098 1.00 95.00 78 TYR A CA 1
ATOM 604 C C . TYR A 1 78 ? -4.315 5.028 7.019 1.00 95.00 78 TYR A C 1
ATOM 606 O O . TYR A 1 78 ? -4.331 3.816 7.220 1.00 95.00 78 TYR A O 1
ATOM 614 N N . LEU A 1 79 ? -4.795 5.564 5.891 1.00 97.69 79 LEU A N 1
ATOM 615 C CA . LEU A 1 79 ? -5.224 4.790 4.720 1.00 97.69 79 LEU A CA 1
ATOM 616 C C . LEU A 1 79 ? -4.155 4.720 3.625 1.00 97.69 79 LEU A C 1
ATOM 618 O O . LEU A 1 79 ? -4.344 4.008 2.636 1.00 97.69 79 LEU A O 1
ATOM 622 N N . VAL A 1 80 ? -3.050 5.453 3.774 1.00 98.38 80 VAL A N 1
ATOM 623 C CA . VAL A 1 80 ? -1.940 5.431 2.820 1.00 98.38 80 VAL A CA 1
ATOM 624 C C . VAL A 1 80 ? -1.031 4.246 3.171 1.00 98.38 80 VAL A C 1
ATOM 626 O O . VAL A 1 80 ? -0.409 4.260 4.236 1.00 98.38 80 VAL A O 1
ATOM 629 N N . PRO A 1 81 ? -0.937 3.207 2.318 1.00 98.25 81 PRO A N 1
ATOM 630 C CA . PRO A 1 81 ? -0.057 2.077 2.589 1.00 98.25 81 PRO A CA 1
ATOM 631 C C . PRO A 1 81 ? 1.409 2.511 2.503 1.00 98.25 81 PRO A C 1
ATOM 633 O O . PRO A 1 81 ? 1.761 3.422 1.754 1.00 98.25 81 PRO A O 1
ATOM 636 N N . ARG A 1 82 ? 2.293 1.819 3.225 1.00 98.25 82 ARG A N 1
ATOM 637 C CA . ARG A 1 82 ? 3.738 2.049 3.099 1.00 98.25 82 ARG A CA 1
ATOM 638 C C . ARG A 1 82 ? 4.239 1.414 1.810 1.00 98.25 82 ARG A C 1
ATOM 640 O O . ARG A 1 82 ? 4.023 0.219 1.602 1.00 98.25 82 ARG A O 1
ATOM 647 N N . TYR A 1 83 ? 4.906 2.192 0.964 1.00 98.56 83 TYR A N 1
ATOM 648 C CA . TYR A 1 83 ? 5.470 1.666 -0.273 1.00 98.56 83 TYR A CA 1
ATOM 649 C C . TYR A 1 83 ? 6.845 1.076 -0.007 1.00 98.56 83 TYR A C 1
ATOM 651 O O . TYR A 1 83 ? 7.717 1.760 0.526 1.00 98.56 83 TYR A O 1
ATOM 659 N N . VAL A 1 84 ? 7.036 -0.199 -0.330 1.00 98.25 84 VAL A N 1
ATOM 660 C CA . VAL A 1 84 ? 8.233 -0.954 0.053 1.00 98.25 84 VAL A CA 1
ATOM 661 C C . VAL A 1 84 ? 8.735 -1.847 -1.074 1.00 98.25 84 VAL A C 1
ATOM 663 O O . VAL A 1 84 ? 7.970 -2.227 -1.953 1.00 98.25 84 VAL A O 1
ATOM 666 N N . ALA A 1 85 ? 10.011 -2.219 -1.025 1.00 96.88 85 ALA A N 1
ATOM 667 C CA . ALA A 1 85 ? 10.595 -3.257 -1.870 1.00 96.88 85 ALA A CA 1
ATOM 668 C C . ALA A 1 85 ? 11.326 -4.309 -1.033 1.00 96.88 85 ALA A C 1
ATOM 670 O O . ALA A 1 85 ? 11.844 -4.007 0.048 1.00 96.88 85 ALA A O 1
ATOM 671 N N . GLU A 1 86 ? 11.393 -5.527 -1.562 1.00 92.19 86 GLU A N 1
ATOM 672 C CA . GLU A 1 86 ? 12.281 -6.571 -1.065 1.00 92.19 86 GLU A CA 1
ATOM 673 C C . GLU A 1 86 ? 13.648 -6.445 -1.751 1.00 92.19 86 GLU A C 1
ATOM 675 O O . GLU A 1 86 ? 13.741 -6.288 -2.971 1.00 92.19 86 GLU A O 1
ATOM 680 N N . ILE A 1 87 ? 14.725 -6.472 -0.965 1.00 89.69 87 ILE A N 1
ATOM 681 C CA . ILE A 1 87 ? 16.095 -6.366 -1.477 1.00 89.69 87 ILE A CA 1
ATOM 682 C C . ILE A 1 87 ? 16.915 -7.481 -0.849 1.00 89.69 87 ILE A C 1
ATOM 684 O O . ILE A 1 87 ? 17.074 -7.551 0.369 1.00 89.69 87 ILE A O 1
ATOM 688 N N . ALA A 1 88 ? 17.440 -8.365 -1.698 1.00 86.75 88 ALA A N 1
ATOM 689 C CA . ALA A 1 88 ? 18.218 -9.511 -1.255 1.00 86.75 88 ALA A CA 1
ATOM 690 C C . ALA A 1 88 ? 19.404 -9.069 -0.382 1.00 86.75 88 ALA A C 1
ATOM 692 O O . ALA A 1 88 ? 20.217 -8.241 -0.789 1.00 86.75 88 ALA A O 1
ATOM 693 N N . GLY A 1 89 ? 19.499 -9.654 0.813 1.00 88.25 89 GLY A N 1
ATOM 694 C CA . GLY A 1 89 ? 20.543 -9.349 1.792 1.00 88.25 89 GLY A CA 1
ATOM 695 C C . GLY A 1 89 ? 20.161 -8.297 2.837 1.00 88.25 89 GLY A C 1
ATOM 696 O O . GLY A 1 89 ? 20.921 -8.109 3.784 1.00 88.25 89 GLY A O 1
ATOM 697 N N . GLU A 1 90 ? 19.001 -7.644 2.728 1.00 89.88 90 GLU A N 1
ATOM 698 C CA . GLU A 1 90 ? 18.508 -6.752 3.782 1.00 89.88 90 GLU A CA 1
ATOM 699 C C . GLU A 1 90 ? 17.743 -7.501 4.876 1.00 89.88 90 GLU A C 1
ATOM 701 O O . GLU A 1 90 ? 17.056 -8.489 4.628 1.00 89.88 90 GLU A O 1
ATOM 706 N N . GLY A 1 91 ? 17.848 -7.010 6.116 1.00 88.75 91 GLY A N 1
ATOM 707 C CA . GLY A 1 91 ? 17.141 -7.585 7.267 1.00 88.75 91 GLY A CA 1
ATOM 708 C C . GLY A 1 91 ? 15.654 -7.214 7.342 1.00 88.75 91 GLY A C 1
ATOM 709 O O . GLY A 1 91 ? 14.939 -7.718 8.206 1.00 88.75 91 GLY A O 1
ATOM 710 N N . SER A 1 92 ? 15.185 -6.315 6.474 1.00 89.81 92 SER A N 1
ATOM 711 C CA . SER A 1 92 ? 13.800 -5.846 6.428 1.00 89.81 92 SER A CA 1
ATOM 712 C C . SER A 1 92 ? 13.458 -5.256 5.064 1.00 89.81 92 SER A C 1
ATOM 714 O O . SER A 1 92 ? 14.340 -4.770 4.364 1.00 89.81 92 SER A O 1
ATOM 716 N N . LYS A 1 93 ? 12.162 -5.184 4.751 1.00 90.81 93 LYS A N 1
ATOM 717 C CA . LYS A 1 93 ? 11.644 -4.483 3.567 1.00 90.81 93 LYS A CA 1
ATOM 718 C C . LYS A 1 93 ? 12.075 -3.021 3.562 1.00 90.81 93 LYS A C 1
ATOM 720 O O . LYS A 1 93 ? 11.832 -2.311 4.541 1.00 90.81 93 LYS A O 1
ATOM 725 N N . ARG A 1 94 ? 12.649 -2.562 2.450 1.00 95.75 94 ARG A N 1
ATOM 726 C CA . ARG A 1 94 ? 13.12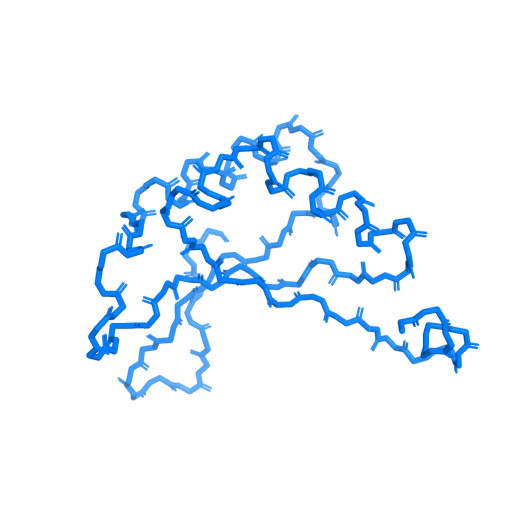0 -1.185 2.293 1.00 95.75 94 ARG A CA 1
ATOM 727 C C . ARG A 1 94 ? 11.946 -0.255 1.974 1.00 95.75 94 ARG A C 1
ATOM 729 O O . ARG A 1 94 ? 11.304 -0.455 0.942 1.00 95.75 94 ARG A O 1
ATOM 736 N N . PRO A 1 95 ? 11.671 0.781 2.788 1.00 95.94 95 PRO A N 1
ATOM 737 C CA . PRO A 1 95 ? 10.716 1.824 2.427 1.00 95.94 95 PRO A CA 1
ATOM 738 C C . PRO A 1 95 ? 11.182 2.617 1.206 1.00 95.94 95 PRO A C 1
ATOM 740 O O . PRO A 1 95 ? 12.344 3.014 1.107 1.00 95.94 95 PRO A O 1
ATOM 743 N N . LEU A 1 96 ? 10.262 2.850 0.277 1.00 96.00 96 LEU A N 1
ATOM 744 C CA . LEU A 1 96 ? 10.488 3.598 -0.956 1.00 96.00 96 LEU A CA 1
ATOM 745 C C . LEU A 1 96 ? 9.789 4.959 -0.965 1.00 96.00 96 LEU A C 1
ATOM 747 O O . LEU A 1 96 ? 10.266 5.842 -1.684 1.00 96.00 96 LEU A O 1
ATOM 751 N N . ALA A 1 97 ? 8.696 5.108 -0.209 1.00 89.12 97 ALA A N 1
ATOM 752 C CA . ALA A 1 97 ? 7.966 6.352 0.029 1.00 89.12 97 ALA A CA 1
ATOM 753 C C . ALA A 1 97 ? 7.308 6.334 1.411 1.00 89.12 97 ALA A C 1
ATOM 755 O O . ALA A 1 97 ? 6.768 5.274 1.809 1.00 89.12 97 ALA A O 1
#

Mean predicted aligned error: 2.86 Å

Foldseek 3Di:
DLVVVVVVDAAEDEAEQWPPQQLALVSLLVVLVVCVVSNYFDAEYEQDDDDPPRVNGGDDLVSVVVSLVVNVVVDDPRSRYFYFYDDPPDPDTHTSD